Protein AF-A0A4Y7U1F9-F1 (afdb_monomer_lite)

pLDDT: mean 90.73, std 11.74, range [57.28, 98.56]

Structure (mmCIF, N/CA/C/O backbone):
data_AF-A0A4Y7U1F9-F1
#
_entry.id   AF-A0A4Y7U1F9-F1
#
loop_
_atom_site.group_PDB
_atom_site.id
_atom_site.type_symbol
_atom_site.label_atom_id
_atom_site.label_alt_id
_atom_site.label_comp_id
_atom_site.label_asym_id
_atom_site.label_entity_id
_atom_site.label_seq_id
_atom_site.pdbx_PDB_ins_code
_atom_site.Cartn_x
_atom_site.Cartn_y
_atom_site.Cartn_z
_atom_site.occupancy
_atom_site.B_iso_or_equiv
_atom_site.auth_seq_id
_atom_site.auth_comp_id
_atom_site.auth_asym_id
_atom_site.auth_atom_id
_atom_site.pdbx_PDB_model_num
ATOM 1 N N . GLY A 1 1 ? 14.712 8.316 -17.954 1.00 58.75 1 GLY A N 1
ATOM 2 C CA . GLY A 1 1 ? 15.379 7.017 -18.088 1.00 58.75 1 GLY A CA 1
ATOM 3 C C . GLY A 1 1 ? 16.798 7.214 -17.651 1.00 58.75 1 GLY A C 1
ATOM 4 O O . GLY A 1 1 ? 17.403 8.192 -18.085 1.00 58.75 1 GLY A O 1
ATOM 5 N N . ASP A 1 2 ? 17.285 6.345 -16.779 1.00 62.31 2 ASP A N 1
ATOM 6 C CA . ASP A 1 2 ? 18.707 6.307 -16.474 1.00 62.31 2 ASP A CA 1
ATOM 7 C C . ASP A 1 2 ? 19.421 5.845 -17.744 1.00 62.31 2 ASP A C 1
ATOM 9 O O . ASP A 1 2 ? 19.061 4.845 -18.366 1.00 62.31 2 ASP A O 1
ATOM 13 N N . ILE A 1 3 ? 20.335 6.682 -18.215 1.00 57.28 3 ILE A N 1
ATOM 14 C CA . ILE A 1 3 ? 20.998 6.524 -19.503 1.00 57.28 3 ILE A CA 1
ATOM 15 C C . ILE A 1 3 ? 22.312 5.781 -19.288 1.00 57.28 3 ILE A C 1
ATOM 17 O O . ILE A 1 3 ? 23.268 6.348 -18.765 1.00 57.28 3 ILE A O 1
ATOM 21 N N . ASP A 1 4 ? 22.363 4.524 -19.724 1.00 61.84 4 ASP A N 1
ATOM 22 C CA . ASP A 1 4 ? 23.620 3.847 -20.028 1.00 61.84 4 ASP A CA 1
ATOM 23 C C . ASP A 1 4 ? 23.974 4.152 -21.496 1.00 61.84 4 ASP A C 1
ATOM 25 O O . ASP A 1 4 ? 23.207 3.803 -22.392 1.00 61.84 4 ASP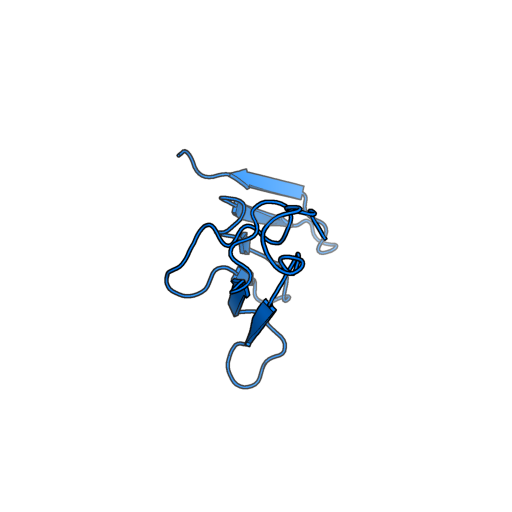 A O 1
ATOM 29 N N . PRO A 1 5 ? 25.104 4.812 -21.792 1.00 60.66 5 PRO A N 1
ATOM 30 C CA . PRO A 1 5 ? 25.493 5.123 -23.165 1.00 60.66 5 PRO A CA 1
ATOM 31 C C . PRO A 1 5 ? 25.788 3.891 -24.049 1.00 60.66 5 PRO A C 1
ATOM 33 O O . PRO A 1 5 ? 25.962 4.065 -25.256 1.00 60.66 5 PRO A O 1
ATOM 36 N N . GLN A 1 6 ? 25.846 2.667 -23.504 1.00 63.41 6 GLN A N 1
ATOM 37 C CA . GLN A 1 6 ? 26.104 1.431 -24.260 1.00 63.41 6 GLN A CA 1
ATOM 38 C C . GLN A 1 6 ? 24.876 0.530 -24.490 1.00 63.41 6 GLN A C 1
ATOM 40 O O . GLN A 1 6 ? 24.964 -0.398 -25.298 1.00 63.41 6 GLN A O 1
ATOM 45 N N . ILE A 1 7 ? 23.727 0.800 -23.860 1.00 59.94 7 ILE A N 1
ATOM 46 C CA . ILE A 1 7 ? 22.489 0.010 -23.995 1.00 59.94 7 ILE A CA 1
ATOM 47 C C . ILE A 1 7 ? 21.312 0.969 -24.238 1.00 59.94 7 ILE A C 1
ATOM 49 O O . ILE A 1 7 ? 21.299 2.089 -23.743 1.00 59.94 7 ILE A O 1
ATOM 53 N N . GLN A 1 8 ? 20.329 0.560 -25.051 1.00 59.50 8 GLN A N 1
ATOM 54 C CA . GLN A 1 8 ? 19.080 1.316 -25.259 1.00 59.50 8 GLN A CA 1
ATOM 55 C C . GLN A 1 8 ? 18.496 1.791 -23.913 1.00 59.50 8 GLN A C 1
ATOM 57 O O . GLN A 1 8 ? 18.659 1.077 -22.923 1.00 59.50 8 GLN A O 1
ATOM 62 N N . PRO A 1 9 ? 17.819 2.957 -23.853 1.00 68.62 9 PRO A N 1
ATOM 63 C CA . PRO A 1 9 ? 17.339 3.518 -22.592 1.00 68.62 9 PRO A CA 1
ATOM 64 C C . PRO A 1 9 ? 16.573 2.466 -21.787 1.00 68.62 9 PRO A C 1
ATOM 66 O O . PRO A 1 9 ? 15.551 1.956 -22.248 1.00 68.62 9 PRO A O 1
ATOM 69 N N . ILE A 1 10 ? 17.075 2.143 -20.592 1.00 72.19 10 ILE A N 1
ATOM 70 C CA . ILE A 1 10 ? 16.374 1.250 -19.673 1.00 72.19 10 ILE A CA 1
ATOM 71 C C . ILE A 1 10 ? 15.135 2.018 -19.205 1.00 72.19 10 ILE A C 1
ATOM 73 O O . ILE A 1 10 ? 15.241 3.124 -18.656 1.00 72.19 10 ILE A O 1
ATOM 77 N N . GLY A 1 11 ? 13.951 1.469 -19.486 1.00 84.44 11 GLY A N 1
ATOM 78 C CA . GLY A 1 11 ? 12.695 2.002 -18.961 1.00 84.44 11 GLY A CA 1
ATOM 79 C C . GLY A 1 11 ? 12.791 2.125 -17.440 1.00 84.44 11 GLY A C 1
ATOM 80 O O . GLY A 1 11 ? 13.412 1.284 -16.800 1.00 84.44 11 GLY A O 1
ATOM 81 N N . ILE A 1 12 ? 12.251 3.200 -16.862 1.00 87.94 12 ILE A N 1
ATOM 82 C CA . ILE A 1 12 ? 12.240 3.329 -15.395 1.00 87.94 12 ILE A CA 1
ATOM 83 C C . ILE A 1 12 ? 11.299 2.287 -14.792 1.00 87.94 12 ILE A C 1
ATOM 85 O O . ILE A 1 12 ? 11.631 1.709 -13.772 1.00 87.94 12 ILE A O 1
ATOM 89 N N . ASP A 1 13 ? 10.175 2.023 -15.459 1.00 89.62 13 ASP A N 1
ATOM 90 C CA . ASP A 1 13 ? 9.153 1.106 -14.980 1.00 89.62 13 ASP A CA 1
ATOM 91 C C . ASP A 1 13 ? 8.542 0.309 -16.145 1.00 89.62 13 ASP A C 1
ATOM 93 O O . ASP A 1 13 ? 8.368 0.832 -17.251 1.00 89.62 13 ASP A O 1
ATOM 97 N N . ASP A 1 14 ? 8.166 -0.937 -15.866 1.00 92.31 14 ASP A N 1
ATOM 98 C CA . ASP A 1 14 ? 7.304 -1.795 -16.682 1.00 92.31 14 ASP A CA 1
ATOM 99 C C . ASP A 1 14 ? 6.339 -2.531 -15.738 1.00 92.31 14 ASP A C 1
ATOM 101 O O . ASP A 1 14 ? 6.576 -3.667 -15.314 1.00 92.31 14 ASP A O 1
ATOM 105 N N . LEU A 1 15 ? 5.289 -1.812 -15.320 1.00 95.19 15 LEU A N 1
ATOM 106 C CA . LEU A 1 15 ? 4.429 -2.196 -14.199 1.00 95.19 15 LEU A CA 1
ATOM 107 C C . LEU A 1 15 ? 3.246 -3.062 -14.635 1.00 95.19 15 LEU A C 1
ATOM 109 O O . LEU A 1 15 ? 2.405 -2.653 -15.439 1.00 95.19 15 LEU A O 1
ATOM 113 N N . VAL A 1 16 ? 3.108 -4.220 -13.995 1.00 96.56 16 VAL A N 1
ATOM 114 C CA . VAL A 1 16 ? 1.949 -5.108 -14.095 1.00 96.56 16 VAL A CA 1
ATOM 115 C C . VAL A 1 16 ? 1.176 -5.089 -12.779 1.00 96.56 16 VAL A C 1
ATOM 117 O O . VAL A 1 16 ? 1.681 -5.499 -11.736 1.00 96.56 16 VAL A O 1
ATOM 120 N N . TYR A 1 17 ? -0.086 -4.663 -12.840 1.00 97.56 17 TYR A N 1
ATOM 121 C CA . TYR A 1 17 ? -0.987 -4.580 -11.689 1.00 97.56 17 TYR A CA 1
ATOM 122 C C . TYR A 1 17 ? -1.904 -5.802 -11.641 1.00 97.56 17 TYR A C 1
ATOM 124 O O . TYR A 1 17 ? -2.577 -6.121 -12.621 1.00 97.56 17 TYR A O 1
ATOM 132 N N . THR A 1 18 ? -1.968 -6.475 -10.492 1.00 98.19 18 THR A N 1
ATOM 133 C CA . THR A 1 18 ? -2.931 -7.562 -10.251 1.00 98.19 18 THR A CA 1
ATOM 134 C C . THR A 1 18 ? -3.933 -7.124 -9.196 1.00 98.19 18 THR A C 1
ATOM 136 O O . THR A 1 18 ? -3.527 -6.705 -8.117 1.00 98.19 18 THR A O 1
ATOM 139 N N . TYR A 1 19 ? -5.228 -7.245 -9.485 1.00 98.12 19 TYR A N 1
ATOM 140 C CA . TYR A 1 19 ? -6.313 -6.895 -8.564 1.00 98.12 19 TYR A CA 1
ATOM 141 C C . TYR A 1 19 ? -6.991 -8.145 -8.009 1.00 98.12 19 TYR A C 1
ATOM 143 O O . TYR A 1 19 ? -7.056 -9.177 -8.683 1.00 98.12 19 TYR A O 1
ATOM 151 N N . ALA A 1 20 ? -7.544 -8.043 -6.801 1.00 97.00 20 ALA A N 1
ATOM 152 C CA . ALA A 1 20 ? -8.379 -9.099 -6.248 1.00 97.00 20 ALA A CA 1
ATOM 153 C C . ALA A 1 20 ? -9.669 -9.265 -7.077 1.00 97.00 20 ALA A C 1
ATOM 155 O O . ALA A 1 20 ? -10.284 -8.287 -7.515 1.00 97.00 20 ALA A O 1
ATOM 156 N N . ILE A 1 21 ? -10.081 -10.520 -7.283 1.00 97.06 21 ILE A N 1
ATOM 157 C CA . ILE A 1 21 ? -11.204 -10.904 -8.152 1.00 97.06 21 ILE A CA 1
ATOM 158 C C . ILE A 1 21 ? -12.474 -10.135 -7.767 1.00 97.06 21 ILE A C 1
ATOM 160 O O . ILE A 1 21 ? -12.899 -10.173 -6.616 1.00 97.06 21 ILE A O 1
ATOM 164 N N . ASN A 1 22 ? -13.112 -9.495 -8.753 1.00 96.56 22 ASN A N 1
ATOM 165 C CA . ASN A 1 22 ? -14.349 -8.721 -8.589 1.00 96.56 22 ASN A CA 1
ATOM 166 C C . ASN A 1 22 ? -14.240 -7.544 -7.600 1.00 96.56 22 ASN A C 1
ATOM 168 O O . ASN A 1 22 ? -15.236 -7.145 -7.000 1.00 96.56 22 ASN A O 1
ATOM 172 N N . THR A 1 23 ? -13.047 -6.968 -7.439 1.00 96.69 23 THR A N 1
ATOM 173 C CA . THR A 1 23 ? -12.825 -5.775 -6.611 1.00 96.69 23 THR A CA 1
ATOM 174 C C . THR A 1 23 ? -11.954 -4.753 -7.340 1.00 96.69 23 THR A C 1
ATOM 176 O O . THR A 1 23 ? -11.392 -5.026 -8.398 1.00 96.69 23 THR A O 1
ATOM 179 N N . ASN A 1 24 ? -11.814 -3.570 -6.748 1.00 96.69 24 ASN A N 1
ATOM 180 C CA . ASN A 1 24 ? -10.818 -2.565 -7.117 1.00 96.69 24 ASN A CA 1
ATOM 181 C C . ASN A 1 24 ? -9.596 -2.572 -6.174 1.00 96.69 24 ASN A C 1
ATOM 183 O O . ASN A 1 24 ? -8.828 -1.611 -6.165 1.00 96.69 24 ASN A O 1
ATOM 187 N N . GLN A 1 25 ? -9.426 -3.621 -5.363 1.00 97.94 25 GLN A N 1
ATOM 188 C CA . GLN A 1 25 ? -8.315 -3.742 -4.421 1.00 97.94 25 GLN A CA 1
ATOM 189 C C . GLN A 1 25 ? -7.084 -4.289 -5.141 1.00 97.94 25 GLN A C 1
ATOM 191 O O . GLN A 1 25 ? -7.149 -5.327 -5.803 1.00 97.94 25 GLN A O 1
ATOM 196 N N . LEU A 1 26 ? -5.966 -3.574 -5.035 1.00 98.31 26 LEU A N 1
ATOM 197 C CA . LEU A 1 26 ? -4.702 -3.968 -5.645 1.00 98.31 26 LEU A CA 1
ATOM 198 C C . LEU A 1 26 ? -4.085 -5.095 -4.812 1.00 98.31 26 LEU A C 1
ATOM 200 O O . LEU A 1 26 ? -3.915 -4.930 -3.617 1.00 98.31 26 LEU A O 1
ATOM 204 N N . GLY A 1 27 ? -3.756 -6.230 -5.418 1.00 98.00 27 GLY A N 1
ATOM 205 C CA . GLY A 1 27 ? -3.079 -7.340 -4.741 1.00 98.00 27 GLY A CA 1
ATOM 206 C C . GLY A 1 27 ? -1.563 -7.173 -4.750 1.00 98.00 27 GLY A C 1
ATOM 207 O O . GLY A 1 27 ? -0.924 -7.262 -3.706 1.00 98.00 27 GLY A O 1
ATOM 208 N N . LYS A 1 28 ? -0.987 -6.872 -5.918 1.00 97.69 28 LYS A N 1
ATOM 209 C CA . LYS A 1 28 ? 0.461 -6.688 -6.108 1.00 97.69 28 LYS A CA 1
ATOM 210 C C . LYS A 1 28 ? 0.783 -5.858 -7.345 1.00 97.69 28 LYS A C 1
ATOM 212 O O . LYS A 1 28 ? -0.044 -5.754 -8.260 1.00 97.69 28 LYS A O 1
ATOM 217 N N . VAL A 1 29 ? 2.005 -5.335 -7.381 1.00 96.81 29 VAL A N 1
ATOM 218 C CA . VAL A 1 29 ? 2.606 -4.704 -8.562 1.00 96.81 29 VAL A CA 1
ATOM 219 C C . VAL A 1 29 ? 3.908 -5.425 -8.870 1.00 96.81 29 VAL A C 1
ATOM 221 O O . VAL A 1 29 ? 4.766 -5.524 -8.005 1.00 96.81 29 VAL A O 1
ATOM 224 N N . VAL A 1 30 ? 4.052 -5.916 -10.097 1.00 95.06 30 VAL A N 1
ATOM 225 C CA . VAL A 1 30 ? 5.316 -6.473 -10.588 1.00 95.06 30 VAL A CA 1
ATOM 226 C C . VAL A 1 30 ? 5.954 -5.446 -11.506 1.00 95.06 30 VAL A C 1
ATOM 228 O O . VAL A 1 30 ? 5.302 -5.010 -12.451 1.00 95.06 30 VAL A O 1
ATOM 231 N N . ASP A 1 31 ? 7.205 -5.075 -11.245 1.00 93.25 31 ASP A N 1
ATOM 232 C CA . ASP A 1 31 ? 8.008 -4.283 -12.180 1.00 93.25 31 ASP A CA 1
ATOM 233 C C . ASP A 1 31 ? 8.982 -5.186 -12.951 1.00 93.25 31 ASP A C 1
ATOM 235 O O . ASP A 1 31 ? 9.831 -5.856 -12.351 1.00 93.25 31 ASP A O 1
ATOM 239 N N . ASN A 1 32 ? 8.843 -5.211 -14.279 1.00 91.69 32 ASN A N 1
ATOM 240 C CA . ASN A 1 32 ? 9.691 -5.978 -15.194 1.00 91.69 32 ASN A CA 1
ATOM 241 C C . ASN A 1 32 ? 10.858 -5.157 -15.776 1.00 91.69 32 ASN A C 1
ATOM 243 O O . ASN A 1 32 ? 11.674 -5.712 -16.514 1.00 91.69 32 ASN A O 1
ATOM 247 N N . SER A 1 33 ? 10.965 -3.861 -15.453 1.00 89.56 33 SER A N 1
ATOM 248 C CA . SER A 1 33 ? 12.004 -2.959 -15.979 1.00 89.56 33 SER A CA 1
ATOM 249 C C . SER A 1 33 ? 13.417 -3.331 -15.523 1.00 89.56 33 SER A C 1
ATOM 251 O O . SER A 1 33 ? 14.402 -2.993 -16.182 1.00 89.56 33 SER A O 1
ATOM 253 N N . ASN A 1 34 ? 13.513 -4.026 -14.382 1.00 80.81 34 ASN A N 1
ATOM 254 C CA . ASN A 1 34 ? 14.752 -4.308 -13.662 1.00 80.81 34 ASN A CA 1
ATOM 255 C C . ASN A 1 34 ? 15.569 -3.035 -13.345 1.00 80.81 34 ASN A C 1
ATOM 257 O O . ASN A 1 34 ? 16.797 -3.086 -13.252 1.00 80.81 34 ASN A O 1
ATOM 261 N N . ASN A 1 35 ? 14.889 -1.891 -13.191 1.00 87.06 35 ASN A N 1
ATOM 262 C CA . ASN A 1 35 ? 15.489 -0.601 -12.884 1.00 87.06 35 ASN A CA 1
ATOM 263 C C . ASN A 1 35 ? 15.231 -0.209 -11.419 1.00 87.06 35 ASN A C 1
ATOM 265 O O . ASN A 1 35 ? 14.106 0.048 -11.007 1.00 87.06 35 ASN A O 1
ATOM 269 N N . THR A 1 36 ? 16.295 -0.108 -10.621 1.00 86.31 36 THR A N 1
ATOM 270 C CA . THR A 1 36 ? 16.204 0.199 -9.180 1.00 86.31 36 THR A CA 1
ATOM 271 C C . THR A 1 36 ? 15.757 1.627 -8.860 1.00 86.31 36 THR A C 1
ATOM 273 O O . THR A 1 36 ? 15.426 1.918 -7.709 1.00 86.31 36 THR A O 1
ATOM 276 N N . SER A 1 37 ? 15.787 2.526 -9.847 1.00 88.00 37 SER A N 1
ATOM 277 C CA . SER A 1 37 ? 15.297 3.902 -9.714 1.00 88.00 37 SER A CA 1
ATOM 278 C C . SER A 1 37 ? 13.770 3.997 -9.835 1.00 88.00 37 SER A C 1
ATOM 280 O O . SER A 1 37 ? 13.206 5.034 -9.479 1.00 88.00 37 SER A O 1
ATOM 282 N N . GLY A 1 38 ? 13.116 2.943 -10.337 1.00 88.75 38 GLY A N 1
ATOM 283 C CA . GLY A 1 38 ? 11.664 2.807 -10.439 1.00 88.75 38 GLY A CA 1
ATOM 284 C C . GLY A 1 38 ? 11.026 2.144 -9.216 1.00 88.75 38 GLY A C 1
ATOM 285 O O . GLY A 1 38 ? 11.487 2.279 -8.074 1.00 88.75 38 GLY A O 1
ATOM 286 N N . PHE A 1 39 ? 9.922 1.435 -9.438 1.00 92.25 39 PHE A N 1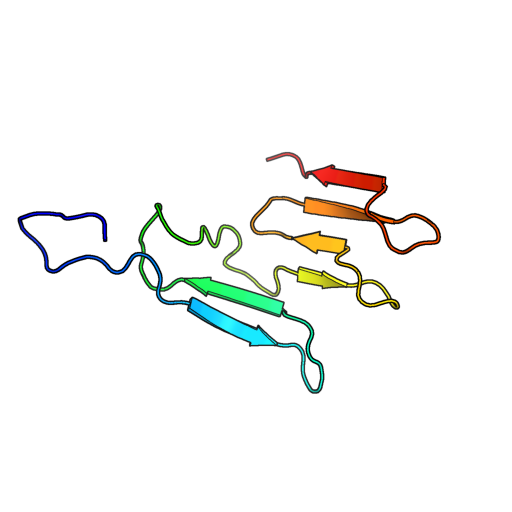
ATOM 287 C CA . PHE A 1 39 ? 9.232 0.698 -8.383 1.00 92.25 39 PHE A CA 1
ATOM 288 C C . PHE A 1 39 ? 10.055 -0.494 -7.863 1.00 92.25 39 PHE A C 1
ATOM 290 O O . PHE A 1 39 ? 10.248 -1.506 -8.532 1.00 92.25 39 PHE A O 1
ATOM 297 N N . ASN A 1 40 ? 10.460 -0.425 -6.592 1.00 89.81 40 ASN A N 1
ATOM 298 C CA . ASN A 1 40 ? 11.113 -1.544 -5.915 1.00 89.81 40 ASN A CA 1
ATOM 299 C C . ASN A 1 40 ? 10.083 -2.569 -5.416 1.00 89.81 40 ASN A C 1
ATOM 301 O O . ASN A 1 40 ? 9.619 -2.512 -4.276 1.00 89.81 40 ASN A O 1
ATOM 305 N N . ASP A 1 41 ? 9.761 -3.524 -6.283 1.00 89.44 41 ASP A N 1
ATOM 306 C CA . ASP A 1 41 ? 9.019 -4.741 -5.947 1.00 89.44 41 ASP A CA 1
ATOM 307 C C . ASP A 1 41 ? 9.912 -5.678 -5.105 1.00 89.44 41 ASP A C 1
ATOM 309 O O . ASP A 1 41 ? 10.611 -6.550 -5.627 1.00 89.44 41 ASP A O 1
ATOM 313 N N . PHE A 1 42 ? 9.972 -5.421 -3.795 1.00 88.94 42 PHE A N 1
ATOM 314 C CA . PHE A 1 42 ? 10.805 -6.160 -2.842 1.00 88.94 42 PHE A CA 1
ATOM 315 C C . PHE A 1 42 ? 10.229 -7.549 -2.532 1.00 88.94 42 PHE A C 1
ATOM 317 O O . PHE A 1 42 ? 10.988 -8.500 -2.332 1.00 88.94 42 PHE A O 1
ATOM 324 N N . ASN A 1 43 ? 8.901 -7.694 -2.516 1.00 91.94 43 ASN A N 1
ATOM 325 C CA . ASN A 1 43 ? 8.242 -8.968 -2.254 1.00 91.94 43 ASN A CA 1
ATOM 326 C C . ASN A 1 43 ? 7.715 -9.612 -3.546 1.00 91.94 43 ASN A C 1
ATOM 328 O O . ASN A 1 43 ? 6.583 -9.420 -3.961 1.00 91.94 43 ASN A O 1
ATOM 332 N N . LYS A 1 44 ? 8.493 -10.537 -4.109 1.00 90.94 44 LYS A N 1
ATOM 333 C CA . LYS A 1 44 ? 8.130 -11.249 -5.349 1.00 90.94 44 LYS A CA 1
ATOM 334 C C . LYS A 1 44 ? 7.107 -12.384 -5.173 1.00 90.94 44 LYS A C 1
ATOM 336 O O . LYS A 1 44 ? 6.885 -13.158 -6.106 1.00 90.94 44 LYS A O 1
ATOM 341 N N . THR A 1 45 ? 6.528 -12.564 -3.980 1.00 92.00 45 THR A N 1
ATOM 342 C CA . THR A 1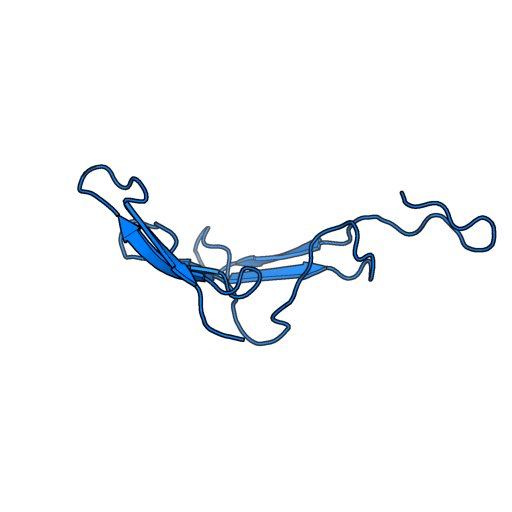 45 ? 5.719 -13.754 -3.651 1.00 92.00 45 THR A CA 1
ATOM 343 C C . THR A 1 45 ? 4.357 -13.425 -3.044 1.00 92.00 45 THR A C 1
ATOM 345 O O . THR A 1 45 ? 4.250 -12.715 -2.045 1.00 92.00 45 THR A O 1
ATOM 348 N N . GLY A 1 46 ? 3.301 -14.020 -3.609 1.00 95.12 46 GLY A N 1
ATOM 349 C CA . GLY A 1 46 ? 1.922 -13.765 -3.182 1.00 95.12 46 GLY A CA 1
ATOM 350 C C . GLY A 1 46 ? 1.487 -12.317 -3.419 1.00 95.12 46 GLY A C 1
ATOM 351 O O . GLY A 1 46 ? 2.057 -11.635 -4.266 1.00 95.12 46 GLY A O 1
ATOM 352 N N . ASP A 1 47 ? 0.464 -11.885 -2.682 1.00 97.06 47 ASP A N 1
ATOM 353 C CA . ASP A 1 47 ? -0.020 -10.501 -2.692 1.00 97.06 47 ASP A CA 1
ATOM 354 C C . ASP A 1 47 ? 0.747 -9.643 -1.674 1.00 97.06 47 ASP A C 1
ATOM 356 O O . ASP A 1 47 ? 1.116 -10.120 -0.591 1.00 97.06 47 ASP A O 1
ATOM 360 N N . ASP A 1 48 ? 0.964 -8.377 -2.017 1.00 98.06 48 ASP A N 1
ATOM 361 C CA . ASP A 1 48 ? 1.705 -7.381 -1.236 1.00 98.06 48 ASP A CA 1
ATOM 362 C C . ASP A 1 48 ? 0.810 -6.579 -0.303 1.00 98.06 48 ASP A C 1
ATOM 364 O O . ASP A 1 48 ? 1.216 -6.208 0.806 1.00 98.06 48 ASP A O 1
ATOM 368 N N . TYR A 1 49 ? -0.406 -6.312 -0.770 1.00 98.38 49 TYR A N 1
ATOM 369 C CA . TYR A 1 49 ? -1.341 -5.407 -0.132 1.00 98.38 49 TYR A CA 1
ATOM 370 C C . TYR A 1 49 ? -2.521 -6.174 0.450 1.00 98.38 49 TYR A C 1
ATOM 372 O O . TYR A 1 49 ? -3.077 -7.080 -0.168 1.00 98.38 49 TYR A O 1
ATOM 380 N N . THR A 1 50 ? -2.923 -5.788 1.655 1.00 98.31 50 THR A N 1
ATOM 381 C CA . THR A 1 50 ? -4.158 -6.271 2.282 1.00 98.31 50 THR A CA 1
ATOM 382 C C . THR A 1 50 ? -4.947 -5.095 2.818 1.00 98.31 50 THR A C 1
ATOM 384 O O . THR A 1 50 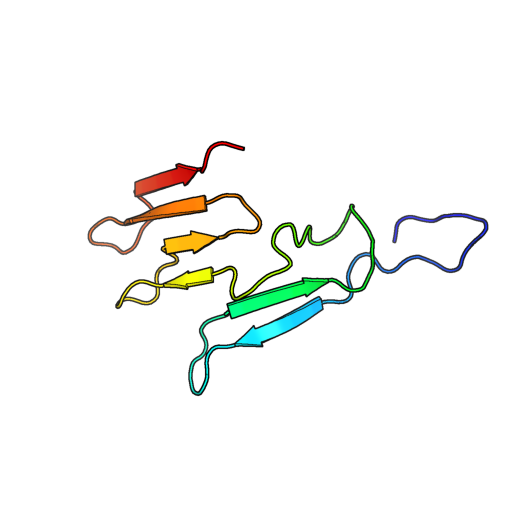? -4.378 -4.033 3.077 1.00 98.31 50 THR A O 1
ATOM 387 N N . TYR A 1 51 ? -6.253 -5.281 2.990 1.00 98.31 51 TYR A N 1
ATOM 388 C CA . TYR A 1 51 ? -7.175 -4.204 3.323 1.00 98.31 51 TYR A CA 1
ATOM 389 C C . TYR A 1 51 ? -8.081 -4.584 4.490 1.00 98.31 51 TYR A C 1
ATOM 391 O O . TYR A 1 51 ? -8.413 -5.756 4.680 1.00 98.31 51 TYR A O 1
ATOM 399 N N . ASP A 1 52 ? -8.492 -3.586 5.268 1.00 97.00 52 ASP A N 1
ATOM 400 C CA . ASP A 1 52 ? -9.564 -3.739 6.243 1.00 97.00 52 ASP A CA 1
ATOM 401 C C . ASP A 1 52 ? -10.941 -3.719 5.557 1.00 97.00 52 ASP A C 1
ATOM 403 O O . ASP A 1 52 ? -11.072 -3.479 4.355 1.00 97.00 52 ASP A O 1
ATOM 407 N N . ALA A 1 53 ? -11.999 -3.966 6.333 1.00 95.94 53 ALA A N 1
ATOM 408 C CA . ALA A 1 53 ? -13.367 -3.994 5.816 1.00 95.94 53 ALA A CA 1
ATOM 409 C C . ALA A 1 53 ? -13.852 -2.640 5.258 1.00 95.94 53 ALA A C 1
ATOM 411 O O . ALA A 1 53 ? -14.805 -2.613 4.482 1.00 95.94 53 ALA A O 1
ATOM 412 N N . ASN A 1 54 ? -13.209 -1.529 5.636 1.00 96.31 54 ASN A N 1
ATOM 413 C CA . ASN A 1 54 ? -13.502 -0.193 5.118 1.00 96.31 54 ASN A CA 1
ATOM 414 C C . ASN A 1 54 ? -12.682 0.136 3.856 1.00 96.31 54 ASN A C 1
ATOM 416 O O . ASN A 1 54 ? -12.850 1.214 3.289 1.00 96.31 54 ASN A O 1
ATOM 420 N N . GLY A 1 55 ? -11.807 -0.773 3.409 1.00 96.62 55 GLY A N 1
ATOM 421 C CA . GLY A 1 55 ? -10.927 -0.581 2.259 1.00 96.62 55 GLY A CA 1
ATOM 422 C C . GLY A 1 55 ? -9.634 0.169 2.580 1.00 96.62 55 GLY A C 1
ATOM 423 O O . GLY A 1 55 ? -8.918 0.557 1.657 1.00 96.62 55 GLY A O 1
ATOM 424 N N . ASN A 1 56 ? -9.306 0.376 3.857 1.00 98.31 56 ASN A N 1
ATOM 425 C CA . ASN A 1 56 ? -8.028 0.965 4.239 1.00 98.31 56 ASN A CA 1
ATOM 426 C C . ASN A 1 56 ? -6.908 -0.079 4.157 1.00 98.31 56 ASN A C 1
ATOM 428 O O . ASN A 1 56 ? -7.123 -1.247 4.467 1.00 98.31 56 ASN A O 1
ATOM 432 N N . LEU A 1 57 ? -5.697 0.335 3.787 1.00 98.31 57 LEU A N 1
ATOM 433 C CA . LEU A 1 57 ? -4.541 -0.556 3.671 1.00 98.31 57 LEU A CA 1
ATOM 434 C C . LEU A 1 57 ? -4.073 -1.057 5.050 1.00 98.31 57 LEU A C 1
ATOM 436 O O . LEU A 1 57 ? -3.817 -0.255 5.937 1.00 98.31 57 LEU A O 1
ATOM 440 N N . ILE A 1 58 ? -3.893 -2.363 5.235 1.00 98.38 58 ILE A N 1
ATOM 441 C CA . ILE A 1 58 ? -3.311 -2.944 6.459 1.00 98.38 58 ILE A CA 1
ATOM 442 C C . ILE A 1 58 ? -1.825 -3.257 6.258 1.00 98.38 58 ILE A C 1
ATOM 444 O O . ILE A 1 58 ? -1.019 -2.945 7.136 1.00 98.38 58 ILE A O 1
ATOM 448 N N . THR A 1 59 ? -1.449 -3.852 5.122 1.00 98.12 59 THR A N 1
ATOM 449 C CA . THR A 1 59 ? -0.065 -4.273 4.836 1.00 98.12 59 THR A CA 1
ATOM 450 C C . THR A 1 59 ? 0.432 -3.747 3.499 1.00 98.12 59 THR A C 1
ATOM 452 O O . THR A 1 59 ? -0.342 -3.637 2.555 1.00 98.12 59 THR A O 1
ATOM 455 N N . ASP A 1 60 ? 1.735 -3.495 3.415 1.00 97.88 60 ASP A N 1
ATOM 456 C CA . ASP A 1 60 ? 2.476 -3.271 2.169 1.00 97.88 60 ASP A CA 1
ATOM 457 C C . ASP A 1 60 ? 3.832 -3.962 2.314 1.00 97.88 60 ASP A C 1
ATOM 459 O O . ASP A 1 60 ? 4.744 -3.448 2.974 1.00 97.88 60 ASP A O 1
ATOM 463 N N . LYS A 1 61 ? 3.957 -5.152 1.724 1.00 96.94 61 LYS A N 1
ATOM 464 C CA . LYS A 1 61 ? 5.185 -5.951 1.816 1.00 96.94 61 LYS A CA 1
ATOM 465 C C . LYS A 1 61 ? 6.369 -5.322 1.082 1.00 96.94 61 LYS A C 1
ATOM 467 O O . LYS A 1 61 ? 7.500 -5.535 1.503 1.00 96.94 61 LYS A O 1
ATOM 472 N N . ASN A 1 62 ? 6.130 -4.484 0.073 1.00 95.38 62 ASN A N 1
ATOM 473 C CA . ASN A 1 62 ? 7.194 -3.778 -0.646 1.00 95.38 62 ASN A CA 1
ATOM 474 C C . ASN A 1 62 ? 7.833 -2.669 0.201 1.00 95.38 62 ASN A C 1
ATOM 476 O O . ASN A 1 62 ? 8.968 -2.264 -0.039 1.00 95.38 62 ASN A O 1
ATOM 480 N N . LYS A 1 63 ? 7.122 -2.195 1.231 1.00 94.81 63 LYS A N 1
ATOM 481 C CA . LYS A 1 63 ? 7.608 -1.200 2.201 1.00 94.81 63 LYS A CA 1
ATOM 482 C C . LYS A 1 63 ? 7.882 -1.784 3.586 1.00 94.81 63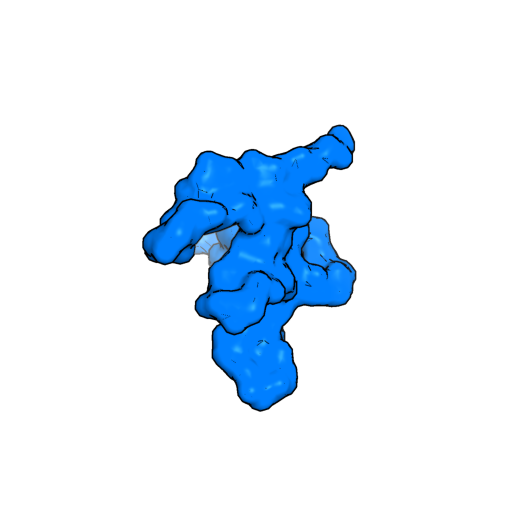 LYS A C 1
ATOM 484 O O . LYS A 1 63 ? 8.074 -1.020 4.531 1.00 94.81 63 LYS A O 1
ATOM 489 N N . ASN A 1 64 ? 7.864 -3.112 3.730 1.00 95.81 64 ASN A N 1
ATOM 490 C CA . ASN A 1 64 ? 7.932 -3.804 5.019 1.00 95.81 64 ASN A CA 1
ATOM 491 C C . ASN A 1 64 ? 6.872 -3.324 6.034 1.00 95.81 64 ASN A C 1
ATOM 493 O O . ASN A 1 64 ? 7.102 -3.385 7.241 1.00 95.81 64 ASN A O 1
ATOM 497 N N . ILE A 1 65 ? 5.709 -2.844 5.582 1.00 97.75 65 ILE A N 1
ATOM 498 C CA . ILE A 1 65 ? 4.606 -2.430 6.459 1.00 97.75 65 ILE A CA 1
ATOM 499 C C . ILE A 1 65 ? 3.780 -3.659 6.831 1.00 97.75 65 ILE A C 1
ATOM 501 O O . ILE A 1 65 ? 3.182 -4.309 5.972 1.00 97.75 65 ILE A O 1
ATOM 505 N N . THR A 1 66 ? 3.710 -3.948 8.129 1.00 98.00 66 THR A N 1
ATOM 506 C CA . THR A 1 66 ? 2.999 -5.112 8.683 1.00 98.00 66 THR A CA 1
ATOM 507 C C . THR A 1 66 ? 1.643 -4.762 9.288 1.00 98.00 66 THR A C 1
ATOM 509 O O . THR A 1 66 ? 0.806 -5.647 9.444 1.00 98.00 66 THR A O 1
ATOM 512 N N . ALA A 1 67 ? 1.414 -3.492 9.637 1.00 98.25 67 ALA A N 1
ATOM 513 C CA . ALA A 1 67 ? 0.116 -3.009 10.095 1.00 98.25 67 ALA A CA 1
ATOM 514 C C . ALA A 1 67 ? -0.005 -1.489 9.949 1.00 98.25 67 ALA A C 1
ATOM 516 O O . ALA A 1 67 ? 0.921 -0.750 10.299 1.00 98.25 67 ALA A O 1
ATOM 517 N N . ILE A 1 68 ? -1.190 -1.017 9.570 1.00 98.56 68 ILE A N 1
ATOM 518 C CA . ILE A 1 68 ? -1.606 0.379 9.709 1.00 98.56 68 ILE A CA 1
ATOM 519 C C . ILE A 1 68 ? -2.867 0.407 10.572 1.00 98.56 68 ILE A C 1
ATOM 521 O O . ILE A 1 68 ? -3.819 -0.327 10.320 1.00 98.56 68 ILE A O 1
ATOM 525 N N . THR A 1 69 ? -2.877 1.230 11.620 1.00 98.12 69 THR A N 1
ATOM 526 C CA . THR A 1 69 ? -4.086 1.471 12.416 1.00 98.12 69 THR A CA 1
ATOM 527 C C . THR A 1 69 ? -4.683 2.816 12.058 1.00 98.12 69 THR A C 1
ATOM 529 O O . THR A 1 69 ? -3.956 3.784 11.831 1.00 98.12 69 THR A O 1
ATOM 532 N N . TYR A 1 70 ? -6.010 2.881 12.040 1.00 98.56 70 TYR A N 1
ATOM 533 C CA . TYR A 1 70 ? -6.770 4.050 11.616 1.00 98.56 70 TYR A CA 1
ATOM 534 C C . TYR A 1 70 ? -7.590 4.621 12.773 1.00 98.56 70 TYR A C 1
ATOM 536 O O . TYR A 1 70 ? -7.924 3.921 13.732 1.00 98.56 70 TYR A O 1
ATOM 544 N N . ASN A 1 71 ? -7.889 5.918 12.711 1.00 97.25 71 ASN A N 1
ATOM 545 C CA . ASN A 1 71 ? -8.856 6.544 13.612 1.00 97.25 71 ASN A CA 1
ATOM 546 C C . ASN A 1 71 ? -10.294 6.419 13.063 1.00 97.25 71 ASN A C 1
ATOM 548 O O . ASN A 1 71 ? -10.517 5.896 11.975 1.00 97.25 71 ASN A O 1
ATOM 552 N N . HIS A 1 72 ? -11.277 6.953 13.794 1.00 96.50 72 HIS A N 1
ATOM 553 C CA . HIS A 1 72 ? -12.694 6.930 13.395 1.00 96.50 72 HIS A CA 1
ATOM 554 C C . HIS A 1 72 ? -13.019 7.698 12.096 1.00 96.50 72 HIS A C 1
ATOM 556 O O . HIS A 1 72 ? -14.153 7.644 11.636 1.00 96.50 72 HIS A O 1
ATOM 562 N N . LEU A 1 73 ? -12.051 8.415 11.515 1.00 97.50 73 LEU A N 1
ATOM 563 C CA . LEU A 1 73 ? -12.167 9.139 10.246 1.00 97.50 73 LEU A CA 1
ATOM 564 C C . LEU A 1 73 ? -11.440 8.416 9.097 1.00 97.50 73 LEU A C 1
ATOM 566 O O . LEU A 1 73 ? -11.210 9.028 8.058 1.00 97.50 73 LEU A O 1
ATOM 570 N N . ASN A 1 74 ? -11.035 7.151 9.283 1.00 97.38 74 ASN A N 1
ATOM 571 C CA . ASN A 1 74 ? -10.215 6.390 8.331 1.00 97.38 74 ASN A CA 1
ATOM 572 C C . ASN A 1 74 ? -8.874 7.071 7.991 1.00 97.38 74 ASN A C 1
ATOM 574 O O . ASN A 1 74 ? -8.313 6.872 6.916 1.00 97.38 74 ASN A O 1
ATOM 578 N N . LEU A 1 75 ? -8.311 7.850 8.922 1.00 97.94 75 LEU A N 1
ATOM 579 C CA . LEU A 1 75 ? -6.976 8.436 8.767 1.00 97.94 75 LEU A CA 1
ATOM 580 C C . LEU A 1 75 ? -5.920 7.563 9.464 1.00 97.94 75 LEU A C 1
ATOM 582 O O . LEU A 1 75 ? -6.158 7.160 10.612 1.00 97.94 75 LEU A O 1
ATOM 586 N N . PRO A 1 76 ? -4.759 7.286 8.828 1.00 97.81 76 PRO A N 1
ATOM 587 C CA . PRO A 1 76 ? -3.672 6.549 9.461 1.00 97.81 76 PRO A CA 1
ATOM 588 C C . PRO A 1 76 ? -3.245 7.208 10.775 1.00 97.81 76 PRO A C 1
ATOM 590 O O . PRO A 1 76 ? -2.902 8.388 10.823 1.00 97.81 76 PRO A O 1
ATOM 593 N N . LYS A 1 77 ? -3.259 6.430 11.855 1.00 98.25 77 LYS A N 1
ATOM 594 C CA . LYS A 1 77 ? -2.846 6.838 13.202 1.00 98.25 77 LYS A CA 1
ATOM 595 C C . LYS A 1 77 ? -1.484 6.261 13.582 1.00 98.25 77 LYS A C 1
ATOM 597 O O . LYS A 1 77 ? -0.725 6.916 14.290 1.00 98.25 77 LYS A O 1
ATOM 602 N N . LYS A 1 78 ? -1.174 5.038 13.145 1.00 98.31 78 LYS A N 1
ATOM 603 C CA . LYS A 1 78 ? 0.127 4.390 13.365 1.00 98.31 78 LYS A CA 1
ATOM 604 C C . LYS A 1 78 ? 0.445 3.455 12.207 1.00 98.31 78 LYS A C 1
ATOM 606 O O . LYS A 1 78 ? -0.422 2.698 11.790 1.00 98.31 78 LYS A O 1
ATOM 611 N N . ILE A 1 79 ? 1.700 3.462 11.770 1.00 98.38 79 ILE A N 1
ATOM 612 C CA . ILE A 1 79 ? 2.257 2.502 10.814 1.00 98.38 79 ILE A CA 1
ATOM 613 C C . ILE A 1 79 ? 3.305 1.666 11.550 1.00 98.38 79 ILE A C 1
ATOM 615 O O . ILE A 1 79 ? 4.131 2.211 12.284 1.00 98.38 79 ILE A O 1
ATOM 619 N N . THR A 1 80 ? 3.239 0.347 11.396 1.00 98.38 80 THR A N 1
ATOM 620 C CA . THR A 1 80 ? 4.186 -0.609 11.977 1.00 98.38 80 THR A CA 1
ATOM 621 C C . THR A 1 80 ? 4.994 -1.247 10.860 1.00 98.38 80 THR A C 1
ATOM 623 O O . THR A 1 80 ? 4.421 -1.761 9.899 1.00 98.38 80 THR A O 1
ATOM 626 N N . PHE A 1 81 ? 6.316 -1.227 11.010 1.00 97.56 81 PHE A N 1
ATOM 627 C CA . PHE A 1 81 ? 7.251 -1.847 10.080 1.00 97.56 81 PHE A CA 1
ATOM 628 C C . PHE A 1 81 ? 7.771 -3.163 10.659 1.00 97.56 81 PHE A C 1
ATOM 630 O O . PHE A 1 81 ? 7.968 -3.278 11.870 1.00 97.56 81 PHE A O 1
ATOM 637 N N . GLY A 1 82 ? 7.956 -4.162 9.801 1.00 92.81 82 GLY A N 1
ATOM 638 C CA . GLY A 1 82 ? 8.643 -5.400 10.150 1.00 92.81 82 GLY A CA 1
ATOM 639 C C . GLY A 1 82 ? 10.138 -5.165 10.369 1.00 92.81 82 GLY A C 1
ATOM 640 O O . GLY A 1 82 ? 10.708 -4.195 9.874 1.00 92.81 82 GLY A O 1
ATOM 641 N N . THR A 1 83 ? 10.775 -6.062 11.115 1.00 83.44 83 THR A N 1
ATOM 642 C CA . THR A 1 83 ? 12.234 -6.109 11.238 1.00 83.44 83 THR A CA 1
ATOM 643 C C . THR A 1 83 ? 12.792 -7.012 10.145 1.00 83.44 83 THR A C 1
ATOM 645 O O . THR A 1 83 ? 12.423 -8.186 10.092 1.00 83.44 83 THR A O 1
ATOM 648 N N . THR A 1 84 ? 13.645 -6.462 9.287 1.00 62.88 84 THR A N 1
ATOM 649 C CA . THR A 1 84 ? 14.532 -7.217 8.386 1.00 62.88 84 THR A CA 1
ATOM 650 C C . THR A 1 84 ? 15.732 -7.773 9.127 1.00 62.88 84 THR A C 1
ATOM 652 O O . THR A 1 84 ? 16.269 -7.027 9.979 1.00 62.88 84 THR A O 1
#

Secondary structure (DSSP, 8-state):
--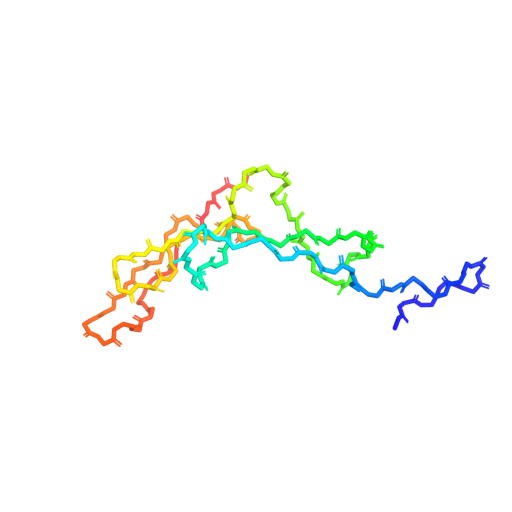--TTSSPPPS--EEEEE-TTSS-EEEEEE-S--TTS------SS-SEEE-TTS-EEEEGGGTEEEEEE-TTS-EEEEEEPP-

Foldseek 3Di:
DPDDPVDDDQDQFDWDWDADPPDPHTFDIDTPSPHPNHQQPPDPDGGQWDADPVRQTQGGVSQQWRGFDADPVRHTPDTDGDDD

Sequence (84 aa):
GDIDPQIQPIGIDDLVYTYAINTNQLGKVVDNSNNTSGFNDFNKTGDDYTYDANGNLITDKNKNITAITYNHLNLPKKITFGTT

Organism: NCBI:txid2133765

Radius of gyration: 15.87 Å; chains: 1; bounding box: 40×23×39 Å

=== Feature glossary ===
Legend for the data blocks above and below:

— What the protein is —

Sequence gives the chain of amino acids in standard one-letter code (A=alanine, C=cysteine, …, Y=tyrosine), read N→C. It is the only feature that is directly encoded by the gene; all structural features are derived from the folded form of this sequence.

The annotation block draws on four external resources. InterPro: which protein families and domains the sequence belongs to. GO: standardized terms for what the protein does, what process it participates in, and where in the cell it acts. CATH: which structural fold it has in the CATH hierarchy. Organism: the species of origin.

— Where its atoms are —

Atomic coordinates in PDBx/mmCIF format — the same representation the Protein Data Bank distributes. Each line of the _atom_site loop places one backbone atom in Cartesian space (units: ångströms, origin: arbitrary).

Six rendered views show the 3D structure from the faces of a cube — i.e. along ±x, ±y, ±z. Rendering representation is drawn randomly per protein from cartoon (secondary-structure ribbons), sticks (backbone bonds), or molecular surface; coloring is either N→C rainbow (blue at the N-terminus through red at the C-terminus) or one color per chain.

— Local backbone conformation —

DSSP 8-state secondary structure assigns each residue one of H (α-helix), G (3₁₀-helix), I (π-helix), E (extended β-strand), B (isolated β-bridge), T (hydrogen-bonded turn), S (bend), or '-' (coil). The assignment is computed from backbone hydrogen-bond geometry via the Kabsch–Sander algorithm.

P-SEA three-state annotation labels each residue as helix, strand, or coil based purely on the geometry of the Cα trace. It serves as a fallback when the full backbone (and thus DSSP) is unavailable.

φ (phi) and ψ (psi) are the two rotatable backbone dihedrals per residue: φ is the C(i-1)–N–Cα–C torsion, ψ is the N–Cα–C–N(i+1) torsion, both in degrees on (−180°, 180°]. α-helical residues cluster near (−60°, −45°); β-strand residues near (−120°, +130°). A Ramachandran plot is simply a scatter of (φ, ψ) for every residue.

— Global shape and packing —

Radius of gyration (Rg) is the root-mean-square distance of Cα atoms from their centroid — a single number for overall size and compactness. A globular domain of N residues has Rg ≈ 2.2·N^0.38 Å; an extended or disordered chain has a much larger Rg. The Cα contact count is the number of residue pairs whose Cα atoms are within 8 Å and are more than four positions apart in sequence — a standard proxy for tertiary packing density. The bounding box is the smallest axis-aligned box enclosing all Cα atoms.

Accessible surface area quantifies burial. A residue with SASA near zero is packed into the hydrophobic core; one with SASA >100 Å² sits on the surface. Computed here via the Shrake–Rupley numerical algorithm with a 1.4 Å probe.

The contact map is a binary N×N matrix image: pixel (i, j) is dark where Cα_i and Cα_j are within 8 Å and |i−j|>4. Because the |i−j|>4 filter removes local helical contacts, off-diagonal stripes parallel to the main diagonal indicate parallel β-sheets; stripes perpendicular to it indicate antiparallel β-sheets. The Ramachandran plot scatters every residue's (φ, ψ) pair against the sterically allowed regions. The PAE heatmap renders the predicted-aligned-error matrix.

— Structural neighborhood —

A 3Di character summarizes, for each residue, the relative orientation of the Cα frame of its nearest spatial neighbor. Because it encodes fold topology rather than chemistry, 3Di alignments detect remote structural similarity that sequence alignment misses.

Structural nearest neighbors (via Foldseek easy-search vs the PDB). Reported per hit: target PDB id, E-value, and alignment TM-score. A TM-score above ~0.5 is the conventional threshold for 'same fold'.

— Confidence and disorder —

For AlphaFold models, the B-factor field carries pLDDT — the model's own estimate of local accuracy on a 0–100 scale. Regions with pLDDT<50 should be treated as essentially unmodeled; they often correspond to intrinsically disordered segments.

B-factor (Debye–Waller factor) reflects atomic displacement in the crystal lattice. It is an experimental observable (units Å²), not a prediction; low values mean the atom is pinned down, high values mean it moves or is heterogeneous across the crystal.

Predicted Aligned Error (PAE) is an AlphaFold confidence matrix: entry (i, j) is the expected error in the position of residue j, in ångströms, when the prediction is superimposed on the true structure at residue i. Low PAE within a block of residues means that block is internally rigid and well-predicted; high PAE between two blocks means their relative placement is uncertain even if each block individually is confident.